Protein AF-A0A699VIQ3-F1 (afdb_monomer_lite)

Structure (mmCIF, N/CA/C/O backbone):
data_AF-A0A699VIQ3-F1
#
_entry.id   AF-A0A699VIQ3-F1
#
loop_
_atom_site.group_PDB
_atom_site.id
_atom_site.type_symbol
_atom_site.label_atom_id
_atom_site.label_alt_id
_atom_site.label_comp_id
_atom_site.label_asym_id
_atom_site.label_entity_id
_atom_site.label_seq_id
_atom_site.pdbx_PDB_ins_code
_atom_site.Cartn_x
_atom_site.Cartn_y
_atom_site.Cartn_z
_atom_site.occupancy
_atom_site.B_iso_or_equiv
_atom_site.auth_seq_id
_atom_site.auth_comp_id
_atom_site.auth_asym_id
_atom_site.auth_atom_id
_atom_site.pdbx_PDB_model_num
ATOM 1 N N . THR A 1 1 ? 22.241 -8.828 -51.878 1.00 42.75 1 THR A N 1
ATOM 2 C CA . THR A 1 1 ? 22.625 -8.881 -50.455 1.00 42.75 1 THR A CA 1
ATOM 3 C C . THR A 1 1 ? 21.435 -8.395 -49.673 1.00 42.75 1 THR A C 1
ATOM 5 O O . THR A 1 1 ? 20.918 -7.337 -50.004 1.00 42.75 1 THR A O 1
ATOM 8 N N . HIS A 1 2 ? 20.904 -9.271 -48.827 1.00 36.22 2 HIS A N 1
ATOM 9 C CA . HIS A 1 2 ? 19.580 -9.178 -48.219 1.00 36.22 2 HIS A CA 1
ATOM 10 C C . HIS A 1 2 ? 19.426 -7.968 -47.292 1.00 36.22 2 HIS A C 1
ATOM 12 O O . HIS A 1 2 ? 20.372 -7.574 -46.616 1.00 36.22 2 HIS A O 1
ATOM 18 N N . ALA A 1 3 ? 18.220 -7.404 -47.329 1.00 45.53 3 ALA A N 1
ATOM 19 C CA . ALA A 1 3 ? 17.708 -6.367 -46.453 1.00 45.53 3 ALA A CA 1
ATOM 20 C C . ALA A 1 3 ? 17.298 -6.955 -45.100 1.00 45.53 3 ALA A C 1
ATOM 22 O O . ALA A 1 3 ? 16.775 -8.064 -45.071 1.00 45.53 3 ALA A O 1
ATOM 23 N N . GLU A 1 4 ? 17.428 -6.168 -44.036 1.00 41.62 4 GLU A N 1
ATOM 24 C CA . GLU A 1 4 ? 16.557 -6.276 -42.866 1.00 41.62 4 GLU A CA 1
ATOM 25 C C . GLU A 1 4 ? 16.468 -4.883 -42.232 1.00 41.62 4 GLU A C 1
ATOM 27 O O . GLU A 1 4 ? 17.358 -4.425 -41.521 1.00 41.62 4 GLU A O 1
ATOM 32 N N . ASN A 1 5 ? 15.436 -4.145 -42.647 1.00 43.12 5 ASN A N 1
ATOM 33 C CA . ASN A 1 5 ? 14.958 -2.980 -41.920 1.00 43.12 5 ASN A CA 1
ATOM 34 C C . ASN A 1 5 ? 14.173 -3.535 -40.733 1.00 43.12 5 ASN A C 1
ATOM 36 O O . ASN A 1 5 ? 13.086 -4.073 -40.940 1.00 43.12 5 ASN A O 1
ATOM 40 N N . ASP A 1 6 ? 14.725 -3.417 -39.528 1.00 48.03 6 ASP A N 1
ATOM 41 C CA . ASP A 1 6 ? 14.002 -3.721 -38.297 1.00 48.03 6 ASP A CA 1
ATOM 42 C C . ASP A 1 6 ? 12.905 -2.671 -38.106 1.00 48.03 6 ASP A C 1
ATOM 44 O O . ASP A 1 6 ? 13.129 -1.525 -37.709 1.00 48.03 6 ASP A O 1
ATOM 48 N N . GLN A 1 7 ? 11.700 -3.076 -38.485 1.00 47.69 7 GLN A N 1
ATOM 49 C CA . GLN A 1 7 ? 10.456 -2.384 -38.227 1.00 47.69 7 GLN A CA 1
ATOM 50 C C . GLN A 1 7 ? 10.151 -2.604 -36.740 1.00 47.69 7 GLN A C 1
ATOM 52 O O . GLN A 1 7 ? 9.625 -3.645 -36.354 1.00 47.69 7 GLN A O 1
ATOM 57 N N . VAL A 1 8 ? 10.545 -1.656 -35.887 1.00 43.72 8 VAL A N 1
ATOM 58 C CA . VAL A 1 8 ? 10.034 -1.595 -34.513 1.00 43.72 8 VAL A CA 1
ATOM 59 C C . VAL A 1 8 ? 8.532 -1.389 -34.648 1.00 43.72 8 VAL A C 1
ATOM 61 O O . VAL A 1 8 ? 8.093 -0.353 -35.131 1.00 43.72 8 VAL A O 1
ATOM 64 N N . ALA A 1 9 ? 7.764 -2.429 -34.335 1.00 49.91 9 ALA A N 1
ATOM 65 C CA . ALA A 1 9 ? 6.326 -2.322 -34.228 1.00 49.91 9 ALA A CA 1
ATOM 66 C C . ALA A 1 9 ? 6.036 -1.346 -33.089 1.00 49.91 9 ALA A C 1
ATOM 68 O O . ALA A 1 9 ? 6.447 -1.558 -31.947 1.00 49.91 9 ALA A O 1
ATOM 69 N N . ASP A 1 10 ? 5.390 -0.246 -33.438 1.00 50.53 10 ASP A N 1
ATOM 70 C CA . ASP A 1 10 ? 4.860 0.714 -32.492 1.00 50.53 10 ASP A CA 1
ATOM 71 C C . ASP A 1 10 ? 3.773 -0.031 -31.704 1.00 50.53 10 ASP A C 1
ATOM 73 O O . ASP A 1 10 ? 2.680 -0.259 -32.221 1.00 50.53 10 ASP A O 1
ATOM 77 N N . ASP A 1 11 ? 4.093 -0.502 -30.494 1.00 52.66 11 ASP A N 1
ATOM 78 C CA . ASP A 1 11 ? 3.108 -1.092 -29.586 1.00 52.66 11 ASP A CA 1
ATOM 79 C C . ASP A 1 11 ? 2.068 -0.010 -29.267 1.00 52.66 11 ASP A C 1
ATOM 81 O O . ASP A 1 11 ? 2.274 0.884 -28.440 1.00 52.66 11 ASP A O 1
ATOM 85 N N . GLU A 1 12 ? 0.965 -0.067 -30.006 1.00 58.34 12 GLU A N 1
ATOM 86 C CA . GLU A 1 12 ? -0.180 0.820 -29.907 1.00 58.34 12 GLU A CA 1
ATOM 87 C C . GLU A 1 12 ? -0.802 0.654 -28.518 1.00 58.34 12 GLU A C 1
ATOM 89 O O . GLU A 1 12 ? -1.568 -0.269 -28.238 1.00 58.34 12 GLU A O 1
ATOM 94 N N . PHE A 1 13 ? -0.430 1.547 -27.603 1.00 53.16 13 PHE A N 1
ATOM 95 C CA . PHE A 1 13 ? -1.074 1.656 -26.303 1.00 53.16 13 PHE A CA 1
ATOM 96 C C . PHE A 1 13 ? -2.535 2.063 -26.533 1.00 53.16 13 PHE A C 1
ATOM 98 O O . PHE A 1 13 ? -2.834 3.221 -26.834 1.00 53.16 13 PHE A O 1
ATOM 105 N N . ILE A 1 14 ? -3.457 1.110 -26.393 1.00 55.75 14 ILE A N 1
ATOM 106 C CA . ILE A 1 14 ? -4.894 1.383 -26.414 1.00 55.75 14 ILE A CA 1
ATOM 107 C C . ILE A 1 14 ? -5.234 2.185 -25.154 1.00 55.75 14 ILE A C 1
ATOM 109 O O . ILE A 1 14 ? -5.399 1.632 -24.066 1.00 55.75 14 ILE A O 1
ATOM 113 N N . ASN A 1 15 ? -5.326 3.510 -25.289 1.00 50.06 15 ASN A N 1
ATOM 114 C CA . ASN A 1 15 ? -5.872 4.360 -24.240 1.00 50.06 15 ASN A CA 1
ATOM 115 C C . ASN A 1 15 ? -7.395 4.181 -24.195 1.00 50.06 15 ASN A C 1
ATOM 117 O O . ASN A 1 15 ? -8.128 4.834 -24.936 1.00 50.06 15 ASN A O 1
ATOM 121 N N . ILE A 1 16 ? -7.866 3.313 -23.300 1.00 56.72 16 ILE A N 1
ATOM 122 C CA . ILE A 1 16 ? -9.294 3.017 -23.083 1.00 56.72 16 ILE A CA 1
ATOM 123 C C . ILE A 1 16 ? -10.090 4.283 -22.686 1.00 56.72 16 ILE A C 1
ATOM 125 O O . ILE A 1 16 ? -11.309 4.318 -22.822 1.00 56.72 16 ILE A O 1
ATOM 129 N N . PHE A 1 17 ? -9.412 5.354 -22.257 1.00 50.16 17 PHE A N 1
ATOM 130 C CA . PHE A 1 17 ? -10.039 6.622 -21.871 1.00 50.16 17 PHE A CA 1
ATOM 131 C C . PHE A 1 17 ? -10.310 7.594 -23.034 1.00 50.16 17 PHE A C 1
ATOM 133 O O . PHE A 1 17 ? -10.956 8.619 -22.824 1.00 50.16 17 PHE A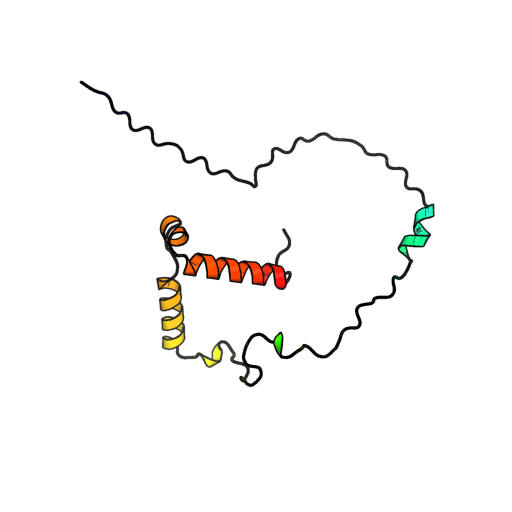 O 1
ATOM 140 N N . SER A 1 18 ? -9.855 7.307 -24.258 1.00 48.38 18 SER A N 1
ATOM 141 C CA . SER A 1 18 ? -10.083 8.182 -25.418 1.00 48.38 18 SER A CA 1
ATOM 142 C C . SER A 1 18 ? -11.318 7.754 -26.222 1.00 48.38 18 SER A C 1
ATOM 144 O O . SER A 1 18 ? -11.190 7.160 -27.289 1.00 48.38 18 SER A O 1
ATOM 146 N N . ASN A 1 19 ? -12.520 8.097 -25.755 1.00 53.25 19 ASN A N 1
ATOM 147 C CA . ASN A 1 19 ? -13.700 8.130 -26.630 1.00 53.25 19 ASN A CA 1
ATOM 148 C C . ASN A 1 19 ? -13.726 9.462 -27.408 1.00 53.25 19 ASN A C 1
ATOM 150 O O . ASN A 1 19 ? -13.569 10.516 -26.786 1.00 53.25 19 ASN A O 1
ATOM 154 N N . PRO A 1 20 ? -13.958 9.476 -28.735 1.00 46.34 20 PRO A N 1
ATOM 155 C CA . PRO A 1 20 ? -14.244 10.715 -29.446 1.00 46.34 20 PRO A CA 1
ATOM 156 C C . PRO A 1 20 ? -15.642 11.200 -29.042 1.00 46.34 20 PRO A C 1
ATOM 158 O O . PRO A 1 20 ? -16.647 10.544 -29.301 1.00 46.34 20 PRO A O 1
ATOM 161 N N . VAL A 1 21 ? -15.699 12.346 -28.366 1.00 45.19 21 VAL A N 1
ATOM 162 C CA . VAL A 1 21 ? -16.949 13.054 -28.075 1.00 45.19 21 VAL A CA 1
ATOM 163 C C . VAL A 1 21 ? -17.508 13.601 -29.391 1.00 45.19 21 VAL A C 1
ATOM 165 O O . VAL A 1 21 ? -16.949 14.535 -29.962 1.00 45.19 21 VAL A O 1
ATOM 168 N N . GLU A 1 22 ? -18.605 13.022 -29.879 1.00 49.69 22 GLU A N 1
ATOM 169 C CA . GLU A 1 22 ? -19.466 13.663 -30.875 1.00 49.69 22 GLU A CA 1
ATOM 170 C C . GLU A 1 22 ? -20.418 14.623 -30.145 1.00 49.69 22 GLU A C 1
ATOM 172 O O . GLU A 1 22 ? -21.332 14.207 -29.435 1.00 49.69 22 GLU A O 1
ATOM 177 N N . ASP A 1 23 ? -20.174 15.927 -30.291 1.00 45.62 23 ASP A N 1
ATOM 178 C CA . ASP A 1 23 ? -21.069 16.988 -29.822 1.00 45.62 23 ASP A CA 1
ATOM 179 C C . ASP A 1 23 ? -22.243 17.131 -30.801 1.00 45.62 23 ASP A C 1
ATOM 181 O O . ASP A 1 23 ? -22.185 17.881 -31.779 1.00 45.62 23 ASP A O 1
ATOM 185 N N . GLN A 1 24 ? -23.310 16.365 -30.570 1.00 45.31 24 GLN A N 1
ATOM 186 C CA . GLN A 1 24 ? -24.608 16.616 -31.189 1.00 45.31 24 GLN A CA 1
ATOM 187 C C . GLN A 1 24 ? -25.523 17.295 -30.167 1.00 45.31 24 GLN A C 1
ATOM 189 O O . GLN A 1 24 ? -26.152 16.661 -29.321 1.00 45.31 24 GLN A O 1
ATOM 194 N N . GLY A 1 25 ? -25.577 18.625 -30.246 1.00 54.47 25 GLY A N 1
ATOM 195 C CA . GLY A 1 25 ? -26.493 19.445 -29.467 1.00 54.47 25 GLY A CA 1
ATOM 196 C C . GLY A 1 25 ? -27.952 19.145 -29.810 1.00 54.47 25 GLY A C 1
ATOM 197 O O . GLY A 1 25 ? -28.468 19.608 -30.826 1.00 54.47 25 GLY A O 1
ATOM 198 N N . GLU A 1 26 ? -28.639 18.430 -28.922 1.00 43.41 26 GLU A N 1
ATOM 199 C CA . GLU A 1 26 ? -30.094 18.292 -28.941 1.00 43.41 26 GLU A CA 1
ATOM 200 C C . GLU A 1 26 ? -30.711 19.119 -27.807 1.00 43.41 26 GLU A C 1
ATOM 202 O O . GLU A 1 26 ? -30.610 18.806 -26.618 1.00 43.41 26 GLU A O 1
ATOM 207 N N . THR A 1 27 ? -31.388 20.207 -28.170 1.00 47.78 27 THR A N 1
ATOM 208 C CA . THR A 1 27 ? -32.197 21.008 -27.248 1.00 47.78 27 THR A CA 1
ATOM 209 C C . THR A 1 27 ? -33.441 20.222 -26.827 1.00 47.78 27 THR A C 1
ATOM 211 O O . THR A 1 27 ? -34.494 20.265 -27.461 1.00 47.78 27 THR A O 1
ATOM 214 N N . SER A 1 28 ? -33.339 19.490 -25.715 1.00 48.62 28 SER A N 1
ATOM 215 C CA . SER A 1 28 ? -34.464 18.744 -25.144 1.00 48.62 28 SER A CA 1
ATOM 216 C C . SER A 1 28 ? -35.382 19.663 -24.324 1.00 48.62 28 SER A C 1
ATOM 218 O O . SER A 1 28 ? -35.202 19.861 -23.124 1.00 48.62 28 SER A O 1
ATOM 220 N N . SER A 1 29 ? -36.404 20.229 -24.969 1.00 58.28 29 SER A N 1
ATOM 221 C CA . SER A 1 29 ? -37.532 20.886 -24.293 1.00 58.28 29 SER A CA 1
ATOM 222 C C . SER A 1 29 ? -38.440 19.825 -23.647 1.00 58.28 29 SER A C 1
ATOM 224 O O . SER A 1 29 ? -39.444 19.407 -24.230 1.00 58.28 29 SER A O 1
ATOM 226 N N . ARG A 1 30 ? -38.093 19.357 -22.443 1.00 58.62 30 ARG A N 1
ATOM 227 C CA . ARG A 1 30 ? -38.939 18.430 -21.672 1.00 58.62 30 ARG A CA 1
ATOM 228 C C . ARG A 1 30 ? -39.969 19.210 -20.852 1.00 58.62 30 ARG A C 1
ATOM 230 O O . ARG A 1 30 ? -39.634 19.828 -19.848 1.00 58.62 30 ARG A O 1
ATOM 237 N N . HIS A 1 31 ? -41.231 19.164 -21.278 1.00 64.94 31 HIS A N 1
ATOM 238 C CA . HIS A 1 31 ? -42.376 19.581 -20.466 1.00 64.94 31 HIS A CA 1
ATOM 239 C C . HIS A 1 31 ? -42.531 18.608 -19.287 1.00 64.94 31 HIS A C 1
ATOM 241 O O . HIS A 1 31 ? -42.832 17.431 -19.487 1.00 64.94 31 HIS A O 1
ATOM 247 N N . VAL A 1 32 ? -42.291 19.086 -18.066 1.00 57.59 32 VAL A N 1
ATOM 248 C CA . VAL A 1 32 ? -42.343 18.264 -16.851 1.00 57.59 32 VAL A CA 1
ATOM 249 C C . VAL A 1 32 ? -43.776 18.236 -16.320 1.00 57.59 32 VAL A C 1
ATOM 251 O O . VAL A 1 32 ? -44.284 19.242 -15.827 1.00 57.59 32 VAL A O 1
ATOM 254 N N . ASP A 1 33 ? -44.430 17.079 -16.428 1.00 63.34 33 ASP A N 1
ATOM 255 C CA . ASP A 1 33 ? -45.728 16.831 -15.798 1.00 63.34 33 ASP A CA 1
ATOM 256 C C . ASP A 1 33 ? -45.594 16.891 -14.266 1.00 63.34 33 ASP A C 1
ATOM 258 O O . ASP A 1 33 ? -44.824 16.150 -13.648 1.00 63.34 33 ASP A O 1
ATOM 262 N N . SER A 1 34 ? -46.342 17.807 -13.651 1.00 60.75 34 SER A N 1
ATOM 263 C CA . SER A 1 34 ? -46.308 18.102 -12.214 1.00 60.75 34 SER A CA 1
ATOM 264 C C . SER A 1 34 ? -46.976 17.016 -11.358 1.00 60.75 34 SER A C 1
ATOM 266 O O . SER A 1 34 ? -46.914 17.079 -10.129 1.00 60.75 34 SER A O 1
ATOM 268 N N . SER A 1 35 ? -47.613 16.018 -11.980 1.00 63.34 35 SER A N 1
ATOM 269 C CA . SER A 1 35 ? -48.329 14.940 -11.287 1.00 63.34 35 SER A CA 1
ATOM 270 C C . SER A 1 35 ? -47.411 13.981 -10.502 1.00 63.34 35 SER A C 1
ATOM 272 O O . SER A 1 35 ? -47.852 13.348 -9.542 1.00 63.34 35 SER A O 1
ATOM 274 N N . ASN A 1 36 ? -46.109 13.949 -10.815 1.00 56.66 36 ASN A N 1
ATOM 275 C CA . ASN A 1 36 ? -45.118 13.075 -10.166 1.00 56.66 36 ASN A CA 1
ATOM 276 C C . ASN A 1 36 ? -44.607 13.574 -8.800 1.00 56.66 36 ASN A C 1
ATOM 278 O O . ASN A 1 36 ? -43.845 12.875 -8.127 1.00 56.66 36 ASN A O 1
ATOM 282 N N . MET A 1 37 ? -45.038 14.757 -8.347 1.00 60.19 37 MET A N 1
ATOM 283 C CA . MET A 1 37 ? -44.640 15.324 -7.047 1.00 60.19 37 MET A CA 1
ATOM 284 C C . MET A 1 37 ? -45.072 14.445 -5.860 1.00 60.19 37 MET A C 1
ATOM 286 O O . MET A 1 37 ? -44.487 14.532 -4.783 1.00 60.19 37 MET A O 1
ATOM 290 N N . HIS A 1 38 ? -46.077 13.578 -6.044 1.00 53.44 38 HIS A N 1
ATOM 291 C CA . HIS A 1 38 ? -46.571 12.702 -4.983 1.00 53.44 38 HIS A CA 1
ATOM 292 C C . HIS A 1 38 ? -45.587 11.566 -4.645 1.00 53.44 38 HIS A C 1
ATOM 294 O O . HIS A 1 38 ? -45.386 11.265 -3.466 1.00 53.44 38 HIS A O 1
ATOM 300 N N . THR A 1 39 ? -44.945 10.953 -5.639 1.00 59.41 39 THR A N 1
ATOM 301 C CA . THR A 1 39 ? -44.031 9.818 -5.417 1.00 59.41 39 THR A CA 1
ATOM 302 C C . THR A 1 39 ? -42.694 10.277 -4.835 1.00 59.41 39 THR A C 1
ATOM 304 O O . THR A 1 39 ? -42.054 9.535 -4.098 1.00 59.41 39 THR A O 1
ATOM 307 N N . PHE A 1 40 ? -42.297 11.528 -5.092 1.00 58.50 40 PHE A N 1
ATOM 308 C CA . PHE A 1 40 ? -41.033 12.088 -4.606 1.00 58.50 40 PHE A CA 1
ATOM 309 C C . PHE A 1 40 ? -40.966 12.194 -3.072 1.00 58.50 40 PHE A C 1
ATOM 311 O O . PHE A 1 40 ? -39.904 12.023 -2.481 1.00 58.50 40 PHE A O 1
ATOM 318 N N . TYR A 1 41 ? -42.106 12.415 -2.409 1.00 58.31 41 TYR A N 1
ATOM 319 C CA . TYR A 1 41 ? -42.202 12.431 -0.942 1.00 58.31 41 TYR A CA 1
ATOM 320 C C . TYR A 1 41 ? -42.634 11.090 -0.344 1.00 58.31 41 TYR A C 1
ATOM 322 O O . TYR A 1 41 ? -42.896 11.009 0.861 1.00 58.31 41 TYR A O 1
ATOM 330 N N . GLN A 1 42 ? -42.723 10.027 -1.148 1.00 62.69 42 GLN A N 1
ATOM 331 C CA . GLN A 1 42 ? -43.034 8.706 -0.627 1.00 62.69 42 GLN A CA 1
ATOM 332 C C . GLN A 1 42 ? -41.824 8.199 0.160 1.00 62.69 42 GLN A C 1
ATOM 334 O O . GLN A 1 42 ? -40.828 7.731 -0.386 1.00 62.69 42 GLN A O 1
ATOM 339 N N . ARG A 1 43 ? -41.895 8.344 1.485 1.00 62.12 43 ARG A N 1
ATOM 340 C CA . ARG A 1 43 ? -40.876 7.837 2.395 1.00 62.12 43 ARG A CA 1
ATOM 341 C C . ARG A 1 43 ? -40.929 6.315 2.376 1.00 62.12 43 ARG A C 1
ATOM 343 O O . ARG A 1 43 ? -41.752 5.713 3.062 1.00 62.12 43 ARG A O 1
ATOM 350 N N . PHE A 1 44 ? -40.049 5.711 1.585 1.00 69.00 44 PHE A N 1
ATOM 351 C CA . PHE A 1 44 ? -39.758 4.290 1.688 1.00 69.00 44 PHE A CA 1
ATOM 352 C C . PHE A 1 44 ? -39.360 3.987 3.141 1.00 69.00 44 PHE A C 1
ATOM 354 O O . PHE A 1 44 ? -38.505 4.695 3.690 1.00 69.00 44 PHE A O 1
ATOM 361 N N . PRO A 1 45 ? -39.983 2.997 3.805 1.00 62.19 45 PRO A N 1
ATOM 362 C CA . PRO A 1 45 ? -39.485 2.537 5.089 1.00 62.19 45 PRO A CA 1
ATOM 363 C C . PRO A 1 45 ? -38.046 2.060 4.879 1.00 62.19 45 PRO A C 1
ATOM 365 O O . PRO A 1 45 ? -37.771 1.213 4.032 1.00 62.19 45 PRO A O 1
ATOM 368 N N . SER A 1 46 ? -37.101 2.667 5.596 1.00 64.44 46 SER A N 1
ATOM 369 C CA . SER A 1 46 ? -35.709 2.244 5.543 1.00 64.44 46 SER A CA 1
ATOM 370 C C . SER A 1 46 ? -35.599 0.888 6.240 1.00 64.44 46 SER A C 1
ATOM 372 O O . SER A 1 46 ? -35.537 0.828 7.466 1.00 64.44 46 SER A O 1
ATOM 374 N N . GLU A 1 47 ? -35.540 -0.194 5.467 1.00 61.50 47 GLU A N 1
ATOM 375 C CA . GLU A 1 47 ? -35.259 -1.555 5.966 1.00 61.50 47 GLU A CA 1
ATOM 376 C C . GLU A 1 47 ? -33.834 -1.702 6.535 1.00 61.50 47 GLU A C 1
ATOM 378 O O . GLU A 1 47 ? -33.451 -2.744 7.058 1.00 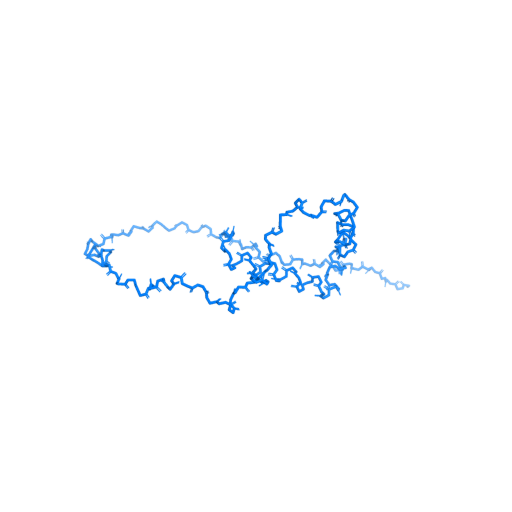61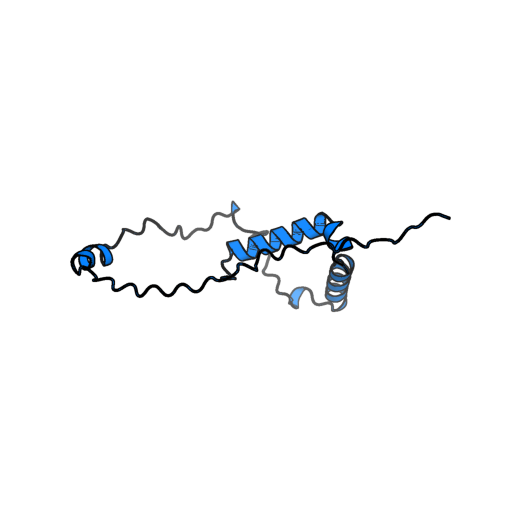.50 47 GLU A O 1
ATOM 383 N N . HIS A 1 48 ? -33.036 -0.635 6.498 1.00 63.81 48 HIS A N 1
ATOM 384 C CA . HIS A 1 48 ? -31.718 -0.581 7.108 1.00 63.81 48 HIS A CA 1
ATOM 385 C C . HIS A 1 48 ? -31.858 -0.363 8.619 1.00 63.81 48 HIS A C 1
ATOM 387 O O . HIS A 1 48 ? -31.603 0.716 9.161 1.00 63.81 48 HIS A O 1
ATOM 393 N N . ARG A 1 49 ? -32.283 -1.417 9.323 1.00 62.41 49 ARG A N 1
ATOM 394 C CA . ARG A 1 49 ? -32.017 -1.556 10.755 1.00 62.41 49 ARG A CA 1
ATOM 395 C C . ARG A 1 49 ? -30.504 -1.667 10.894 1.00 62.41 49 ARG A C 1
ATOM 397 O O . ARG A 1 49 ? -29.951 -2.741 10.707 1.00 62.41 49 ARG A O 1
ATOM 404 N N . TRP A 1 50 ? -29.838 -0.557 11.197 1.00 57.19 50 TRP A N 1
ATOM 405 C CA . TRP A 1 50 ? -28.445 -0.579 11.625 1.00 57.19 50 TRP A CA 1
ATOM 406 C C . TRP A 1 50 ? -28.341 -1.505 12.840 1.00 57.19 50 TRP A C 1
ATOM 408 O O . TRP A 1 50 ? -28.749 -1.144 13.948 1.00 57.19 50 TRP A O 1
ATOM 418 N N . THR A 1 51 ? -27.844 -2.724 12.642 1.00 61.44 51 THR A N 1
ATOM 419 C CA . THR A 1 51 ? -27.318 -3.528 13.740 1.00 61.44 51 THR A CA 1
ATOM 420 C C . THR A 1 51 ? -26.130 -2.750 14.277 1.00 61.44 51 THR A C 1
ATOM 422 O O . THR A 1 51 ? -25.124 -2.593 13.595 1.00 61.44 51 THR A O 1
ATOM 425 N N . LYS A 1 52 ? -26.287 -2.179 15.476 1.00 63.03 52 LYS A N 1
ATOM 426 C CA . LYS A 1 52 ? -25.221 -1.427 16.157 1.00 63.03 52 LYS A CA 1
ATOM 427 C C . LYS A 1 52 ? -23.958 -2.267 16.357 1.00 63.03 52 LYS A C 1
ATOM 429 O O . LYS A 1 52 ? -22.883 -1.705 16.529 1.00 63.03 52 LYS A O 1
ATOM 434 N N . ASP A 1 53 ? -24.107 -3.584 16.334 1.00 77.81 53 ASP A N 1
ATOM 435 C CA . ASP A 1 53 ? -23.044 -4.542 16.562 1.00 77.81 53 ASP A CA 1
ATOM 436 C C . ASP A 1 53 ? -22.406 -4.938 15.222 1.00 77.81 53 ASP A C 1
ATOM 438 O O . ASP A 1 53 ? -23.058 -5.518 14.351 1.00 77.81 53 ASP A O 1
ATOM 442 N N . HIS A 1 54 ? -21.124 -4.607 15.054 1.00 74.50 54 HIS A N 1
ATOM 443 C CA . HIS A 1 54 ? -20.308 -5.082 13.938 1.00 74.50 54 HIS A CA 1
ATOM 444 C C . HIS A 1 54 ? -19.885 -6.531 14.236 1.00 74.50 54 HIS A C 1
ATOM 446 O O . HIS A 1 54 ? -19.290 -6.768 15.294 1.00 74.50 54 HIS A O 1
ATOM 452 N N . PRO A 1 55 ? -20.208 -7.519 13.381 1.00 85.81 55 PRO A N 1
ATOM 453 C CA . PRO A 1 55 ? -19.822 -8.903 13.633 1.00 85.81 55 PRO A CA 1
ATOM 454 C C . PRO A 1 55 ? -18.300 -9.029 13.704 1.00 85.81 55 PRO A C 1
ATOM 456 O O . PRO A 1 55 ? -17.575 -8.510 12.857 1.00 85.81 55 PRO A O 1
ATOM 459 N N . LEU A 1 56 ? -17.822 -9.757 14.716 1.00 81.81 56 LEU A N 1
ATOM 460 C CA . LEU A 1 56 ? -16.391 -9.904 14.997 1.00 81.81 56 LEU A CA 1
ATOM 461 C C . LEU A 1 56 ? -15.623 -10.526 13.820 1.00 81.81 56 LEU A C 1
ATOM 463 O O . LEU A 1 56 ? -14.461 -10.210 13.604 1.00 81.81 56 LEU A O 1
ATOM 467 N N . GLU A 1 57 ? -16.296 -11.369 13.037 1.00 84.38 57 GLU A N 1
ATOM 468 C CA . GLU A 1 57 ? -15.778 -12.018 11.825 1.00 84.38 57 GLU A CA 1
ATOM 469 C C . GLU A 1 57 ? -15.417 -11.025 10.709 1.00 84.38 57 GLU A C 1
ATOM 471 O O . GLU A 1 57 ? -14.605 -11.343 9.847 1.00 84.38 57 GLU A O 1
ATOM 476 N N . GLN A 1 58 ? -16.007 -9.825 10.720 1.00 83.00 58 GLN A N 1
ATOM 477 C CA . GLN A 1 58 ? -15.733 -8.769 9.743 1.00 83.00 58 GLN A CA 1
ATOM 478 C C . GLN A 1 58 ? -14.693 -7.753 10.238 1.00 83.00 58 GLN A C 1
ATOM 480 O O . GLN A 1 58 ? -14.332 -6.838 9.496 1.00 83.00 58 GLN A O 1
ATOM 485 N N . VAL A 1 59 ? -14.197 -7.902 11.472 1.00 85.56 59 VAL A N 1
ATOM 486 C CA . VAL A 1 59 ? -13.149 -7.036 12.016 1.00 85.56 59 VAL A CA 1
ATOM 487 C C . VAL A 1 59 ? -11.810 -7.438 11.406 1.00 85.56 59 VAL A C 1
ATOM 489 O O . VAL A 1 59 ? -11.305 -8.536 11.630 1.00 85.56 59 VAL A O 1
ATOM 492 N N . ILE A 1 60 ? -11.221 -6.527 10.633 1.00 83.38 60 ILE A N 1
ATOM 493 C CA . ILE A 1 60 ? -9.890 -6.712 10.054 1.00 83.38 60 ILE A CA 1
ATOM 494 C C . ILE A 1 60 ? -8.847 -6.481 11.154 1.00 83.38 60 ILE A C 1
ATOM 496 O O . ILE A 1 60 ? -8.770 -5.402 11.740 1.00 83.38 60 ILE A O 1
ATOM 500 N N . GLY A 1 61 ? -8.023 -7.496 11.412 1.00 83.75 61 GLY A N 1
ATOM 501 C CA . GLY A 1 61 ? -6.986 -7.460 12.443 1.00 83.75 61 GLY A CA 1
ATOM 502 C C . GLY A 1 61 ? -7.437 -8.053 13.779 1.00 83.75 61 GLY A C 1
ATOM 503 O O . GLY A 1 61 ? -8.596 -8.396 13.981 1.00 83.75 61 GLY A O 1
ATOM 504 N N . ASN A 1 62 ? -6.491 -8.232 14.703 1.00 86.06 62 ASN A N 1
ATOM 505 C CA . ASN A 1 62 ? -6.776 -8.851 15.996 1.00 86.06 62 ASN A CA 1
ATOM 506 C C . ASN A 1 62 ? -7.474 -7.838 16.929 1.00 86.06 62 ASN A C 1
ATOM 508 O O . ASN A 1 62 ? -6.819 -6.888 17.360 1.00 86.06 62 ASN A O 1
ATOM 512 N N . PRO A 1 63 ? -8.742 -8.063 17.330 1.00 85.69 63 PRO A N 1
ATOM 513 C CA . PRO A 1 63 ? -9.490 -7.130 18.181 1.00 85.69 63 PRO A CA 1
ATOM 514 C C . PRO A 1 63 ? -8.887 -6.954 19.582 1.00 85.69 63 PRO A C 1
ATOM 516 O O . PRO A 1 63 ? -9.164 -5.972 20.263 1.00 85.69 63 PRO A O 1
ATOM 519 N N . SER A 1 64 ? -8.068 -7.913 20.026 1.00 86.62 64 SER A N 1
ATOM 520 C CA . SER A 1 64 ? -7.371 -7.871 21.316 1.00 86.62 64 SER A CA 1
ATOM 521 C C . SER A 1 64 ? -6.051 -7.095 21.259 1.00 86.62 64 SER A C 1
ATOM 523 O O . SER A 1 64 ? -5.417 -6.901 22.297 1.00 86.62 64 SER A O 1
ATOM 525 N N . GLN A 1 65 ? -5.584 -6.692 20.071 1.00 84.38 65 GLN A N 1
ATOM 526 C CA . GLN A 1 65 ? -4.380 -5.872 19.953 1.00 84.38 65 GLN A CA 1
ATOM 527 C C . GLN A 1 65 ? -4.668 -4.437 20.399 1.00 84.38 65 GLN A C 1
ATOM 529 O O . GLN A 1 65 ? -5.703 -3.856 20.084 1.00 84.38 65 GLN A O 1
ATOM 534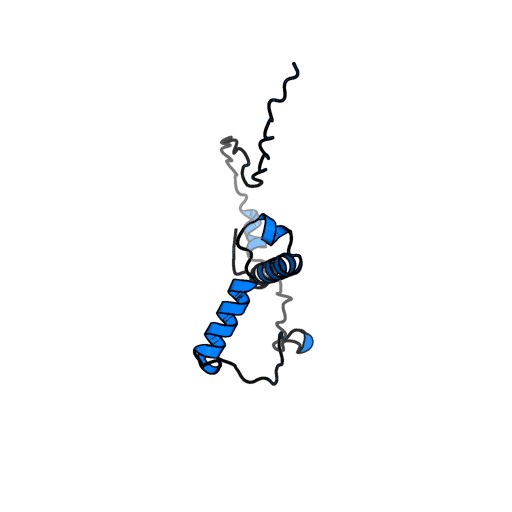 N N . SER A 1 66 ? -3.725 -3.848 21.135 1.00 77.50 66 SER A N 1
ATOM 535 C CA . SER A 1 66 ? -3.786 -2.431 21.477 1.00 77.50 66 SER A CA 1
ATOM 536 C C . SER A 1 66 ? -3.591 -1.564 20.233 1.00 77.50 66 SER A C 1
ATOM 538 O O . SER A 1 66 ? -2.924 -1.959 19.275 1.00 77.50 66 SER A O 1
ATOM 540 N N . VAL A 1 67 ? -4.152 -0.351 20.264 1.00 79.12 67 VAL A N 1
ATOM 541 C CA . VAL A 1 67 ? -3.968 0.644 19.202 1.00 79.12 67 VAL A CA 1
ATOM 542 C C . VAL A 1 67 ? -2.478 0.934 19.054 1.00 79.12 67 VAL A C 1
ATOM 544 O O . VAL A 1 67 ? -1.865 1.539 19.937 1.00 79.12 67 VAL A O 1
ATOM 547 N N . ARG A 1 68 ? -1.904 0.497 17.930 1.00 71.94 68 ARG A N 1
ATOM 548 C CA . ARG A 1 68 ? -0.551 0.860 17.520 1.00 71.94 68 ARG A CA 1
ATOM 549 C C . ARG A 1 68 ? -0.615 2.135 16.697 1.00 71.94 68 ARG A C 1
ATOM 551 O O . ARG A 1 68 ? -1.047 2.144 15.551 1.00 71.94 68 ARG A O 1
ATOM 558 N N . THR A 1 69 ? -0.203 3.233 17.304 1.00 71.88 69 THR A N 1
ATOM 559 C CA . THR A 1 69 ? 0.069 4.481 16.598 1.00 71.88 69 THR A CA 1
ATOM 560 C C . THR A 1 69 ? 1.344 4.322 15.774 1.00 71.88 69 THR A C 1
ATOM 562 O O . THR A 1 69 ? 2.261 3.608 16.174 1.00 71.88 69 THR A O 1
ATOM 565 N N . ARG A 1 70 ? 1.453 5.035 14.648 1.00 61.19 70 ARG A N 1
ATOM 566 C CA . ARG A 1 70 ? 2.675 5.060 13.821 1.00 61.19 70 ARG A CA 1
ATOM 567 C C . ARG A 1 70 ? 3.940 5.420 14.625 1.00 61.19 70 ARG A C 1
ATOM 569 O O . ARG A 1 70 ? 5.028 4.991 14.277 1.00 61.19 70 ARG A O 1
ATOM 576 N N . ARG A 1 71 ? 3.775 6.165 15.724 1.00 62.81 71 ARG A N 1
ATOM 577 C CA . ARG A 1 71 ? 4.821 6.525 16.692 1.00 62.81 71 ARG A CA 1
ATOM 578 C C . ARG A 1 71 ? 5.267 5.378 17.608 1.00 62.81 71 ARG A C 1
ATOM 580 O O . ARG A 1 71 ? 6.309 5.451 18.221 1.00 62.81 71 ARG A O 1
ATOM 587 N N . GLN A 1 72 ? 4.522 4.286 17.739 1.00 60.94 72 GLN A N 1
ATOM 588 C CA . GLN A 1 72 ? 4.987 3.153 18.558 1.00 60.94 72 GLN A CA 1
ATOM 589 C C . GLN A 1 72 ? 6.019 2.268 17.846 1.00 60.94 72 GLN A C 1
ATOM 591 O O . GLN A 1 72 ? 6.595 1.402 18.494 1.00 60.94 72 GLN A O 1
ATOM 596 N N . LEU A 1 73 ? 6.281 2.505 16.555 1.00 61.03 73 LEU A N 1
ATOM 597 C CA . LEU A 1 73 ? 7.351 1.869 15.773 1.00 61.03 73 LEU A CA 1
ATOM 598 C C . LEU A 1 73 ? 8.685 2.652 15.860 1.00 61.03 73 LEU A C 1
ATOM 600 O O . LEU A 1 73 ? 9.525 2.564 14.970 1.00 61.03 73 LEU A O 1
ATOM 604 N N . GLU A 1 74 ? 8.837 3.506 16.880 1.00 61.31 74 GLU A N 1
ATOM 605 C CA . GLU A 1 74 ? 9.883 4.534 17.004 1.00 61.31 74 GLU A CA 1
ATOM 606 C C . GLU A 1 74 ? 11.264 3.956 17.373 1.00 61.31 74 GLU A C 1
ATOM 608 O O . GLU A 1 74 ? 11.836 4.235 18.426 1.00 61.31 74 GLU A O 1
ATOM 613 N N . SER A 1 75 ? 11.875 3.219 16.450 1.00 69.69 75 SER A N 1
ATOM 614 C CA . SER A 1 75 ? 13.267 3.531 16.138 1.00 69.69 75 SER A CA 1
ATOM 615 C C . SER A 1 75 ? 13.346 3.941 14.674 1.00 69.69 75 SER A C 1
ATOM 617 O O . SER A 1 75 ? 12.761 3.288 13.808 1.00 69.69 75 SER A O 1
ATOM 619 N N . ASP A 1 76 ? 14.087 5.012 14.379 1.00 72.31 76 ASP A N 1
ATOM 620 C CA . ASP A 1 76 ? 14.363 5.419 12.995 1.00 72.31 76 ASP A CA 1
ATOM 621 C C . ASP A 1 76 ? 14.906 4.239 12.179 1.00 72.31 76 ASP A C 1
ATOM 623 O O . ASP A 1 76 ? 14.622 4.127 10.992 1.00 72.31 76 ASP A O 1
ATOM 627 N N . ALA A 1 77 ? 15.628 3.321 12.830 1.00 77.31 77 ALA A N 1
ATOM 628 C CA . ALA A 1 77 ? 16.115 2.087 12.236 1.00 77.31 77 ALA A CA 1
ATOM 629 C C . ALA A 1 77 ? 14.984 1.147 11.791 1.00 77.31 77 ALA A C 1
ATOM 631 O O . ALA A 1 77 ? 15.022 0.688 10.658 1.00 77.31 77 ALA A O 1
ATOM 632 N N . GLU A 1 78 ? 13.971 0.870 12.616 1.00 81.12 78 GLU A N 1
ATOM 633 C CA . GLU A 1 78 ? 12.840 0.008 12.229 1.00 81.12 78 GLU A CA 1
ATOM 634 C C . GLU A 1 78 ? 12.020 0.624 11.095 1.00 81.12 78 GLU A C 1
ATOM 636 O O . GLU A 1 78 ? 11.683 -0.059 10.126 1.00 81.12 78 GLU A O 1
ATOM 641 N N . MET A 1 79 ? 11.765 1.930 11.168 1.00 81.62 79 MET A N 1
ATOM 642 C CA . MET A 1 79 ? 11.043 2.636 10.114 1.00 81.62 79 MET A CA 1
ATOM 643 C C . MET A 1 79 ? 11.866 2.728 8.818 1.00 81.62 79 MET A C 1
ATOM 645 O O . MET A 1 79 ? 11.313 2.530 7.736 1.00 81.62 79 MET A O 1
ATOM 649 N N . CYS A 1 80 ? 13.186 2.935 8.906 1.00 79.31 80 CYS A N 1
ATOM 650 C CA . CYS A 1 80 ? 14.092 2.869 7.755 1.00 79.31 80 CYS A CA 1
ATOM 651 C C . CYS A 1 80 ? 14.173 1.460 7.176 1.00 79.31 80 CYS A C 1
ATOM 653 O O . CYS A 1 80 ? 14.156 1.319 5.963 1.00 79.31 80 CYS A O 1
ATOM 655 N N . MET A 1 81 ? 14.239 0.417 8.004 1.00 86.06 81 MET A N 1
ATOM 656 C CA . MET A 1 81 ? 14.272 -0.974 7.543 1.00 86.06 81 MET A CA 1
ATOM 657 C C . MET A 1 81 ? 12.972 -1.357 6.837 1.00 86.06 81 MET A C 1
ATOM 659 O O . MET A 1 81 ? 13.014 -2.009 5.794 1.00 86.06 81 MET A O 1
ATOM 663 N N . PHE A 1 82 ? 11.827 -0.909 7.356 1.00 82.38 82 PHE A N 1
ATOM 664 C CA . PHE A 1 82 ? 10.540 -1.075 6.688 1.00 82.38 82 PHE A CA 1
ATOM 665 C C . PHE A 1 82 ? 10.514 -0.342 5.342 1.00 82.38 82 PHE A C 1
ATOM 667 O O . PHE A 1 82 ? 10.235 -0.963 4.320 1.00 82.38 82 PHE A O 1
ATOM 674 N N . ALA A 1 83 ? 10.877 0.945 5.318 1.00 81.00 83 ALA A N 1
ATOM 675 C CA . ALA A 1 83 ? 10.929 1.731 4.086 1.00 81.00 83 ALA A CA 1
ATOM 676 C C . ALA A 1 83 ? 11.897 1.125 3.056 1.00 81.00 83 ALA A C 1
ATOM 678 O O . ALA A 1 83 ? 11.540 0.988 1.895 1.00 81.00 83 ALA A O 1
ATOM 679 N N . LEU A 1 84 ? 13.085 0.687 3.485 1.00 84.44 84 LEU A N 1
ATOM 680 C CA . LEU A 1 84 ? 14.069 0.005 2.641 1.00 84.44 84 LEU A CA 1
ATOM 681 C C . LEU A 1 84 ? 13.520 -1.298 2.059 1.00 84.44 84 LEU A C 1
ATOM 683 O O . LEU A 1 84 ? 13.743 -1.566 0.883 1.00 84.44 84 LEU A O 1
ATOM 687 N N . THR A 1 85 ? 12.802 -2.087 2.860 1.00 84.94 85 THR A N 1
ATOM 688 C CA . THR A 1 85 ? 12.183 -3.337 2.396 1.00 84.94 85 THR A CA 1
ATOM 689 C C . THR A 1 85 ? 11.122 -3.045 1.340 1.00 84.94 85 THR A C 1
ATOM 691 O O . THR A 1 85 ? 11.174 -3.625 0.259 1.00 84.94 85 THR A O 1
ATOM 694 N N . MET A 1 86 ? 10.229 -2.087 1.607 1.00 77.69 86 MET A N 1
ATOM 695 C CA . MET A 1 86 ? 9.186 -1.678 0.662 1.00 77.69 86 MET A CA 1
ATOM 696 C C . MET A 1 86 ? 9.779 -1.117 -0.636 1.00 77.69 86 MET A C 1
ATOM 698 O O . MET A 1 86 ? 9.363 -1.517 -1.717 1.00 77.69 86 MET A O 1
ATOM 702 N N . SER A 1 87 ? 10.805 -0.264 -0.548 1.00 76.75 87 SER A N 1
ATOM 703 C CA . SER A 1 87 ? 11.507 0.278 -1.720 1.00 76.75 87 SER A CA 1
ATOM 704 C C . SER A 1 87 ? 12.325 -0.766 -2.483 1.00 76.75 87 SER A C 1
ATOM 706 O O . SER A 1 87 ? 12.695 -0.532 -3.631 1.00 76.75 87 SER A O 1
ATOM 708 N N . GLN A 1 88 ? 12.664 -1.897 -1.860 1.00 80.31 88 GLN A N 1
ATOM 709 C CA . GLN A 1 88 ? 13.358 -2.992 -2.533 1.00 80.31 88 GLN A CA 1
ATOM 710 C C . GLN A 1 88 ? 12.392 -3.894 -3.305 1.00 80.31 88 GLN A C 1
ATOM 712 O O . GLN A 1 88 ? 12.783 -4.450 -4.330 1.00 80.31 88 GLN A O 1
ATOM 717 N N . THR A 1 89 ? 11.157 -4.025 -2.824 1.00 81.25 89 THR A N 1
ATOM 718 C CA . THR A 1 89 ? 10.082 -4.764 -3.498 1.00 81.25 89 THR A CA 1
ATOM 719 C C . THR A 1 89 ? 9.289 -3.907 -4.481 1.00 81.25 89 THR A C 1
ATOM 721 O O . THR A 1 89 ? 8.539 -4.454 -5.277 1.00 81.25 89 THR A O 1
ATOM 724 N N . GLU A 1 90 ? 9.443 -2.581 -4.445 1.00 86.25 90 GLU A N 1
ATOM 725 C CA . GLU A 1 90 ? 8.818 -1.673 -5.404 1.00 86.25 90 GLU A CA 1
ATOM 726 C C . GLU A 1 90 ? 9.491 -1.805 -6.786 1.00 86.25 90 GLU A C 1
ATOM 728 O O . GLU A 1 90 ? 10.693 -1.535 -6.928 1.00 86.25 90 GLU A O 1
ATOM 733 N N . PRO A 1 91 ? 8.749 -2.215 -7.828 1.00 87.69 91 PRO A N 1
ATOM 734 C CA . PRO A 1 91 ? 9.301 -2.363 -9.166 1.00 87.69 91 PRO A CA 1
ATOM 735 C C . PRO A 1 91 ? 9.718 -1.010 -9.746 1.00 87.69 91 PRO A C 1
ATOM 737 O O . PRO A 1 91 ? 8.974 -0.031 -9.684 1.00 87.69 91 PRO A O 1
ATOM 740 N N . LYS A 1 92 ? 10.891 -0.944 -10.384 1.00 88.69 92 LYS A N 1
ATOM 741 C CA . LYS A 1 92 ? 11.423 0.331 -10.911 1.00 88.69 92 LYS A CA 1
ATOM 742 C C . LYS A 1 92 ? 10.932 0.658 -12.313 1.00 88.69 92 LYS A C 1
ATOM 744 O O . LYS A 1 92 ? 11.089 1.786 -12.781 1.00 88.69 92 LYS A O 1
ATOM 749 N N . ASN A 1 93 ? 10.411 -0.336 -13.022 1.00 90.81 93 ASN A N 1
ATOM 750 C CA . ASN A 1 93 ? 9.878 -0.179 -14.365 1.00 90.81 93 ASN A CA 1
ATOM 751 C C . ASN A 1 93 ? 8.657 -1.077 -14.584 1.00 90.81 93 ASN A C 1
ATOM 753 O O . ASN A 1 93 ? 8.442 -2.056 -13.872 1.00 90.81 93 ASN A O 1
ATOM 757 N N . ILE A 1 94 ? 7.876 -0.742 -15.612 1.00 91.12 94 ILE A N 1
ATOM 758 C CA . ILE A 1 94 ? 6.611 -1.419 -15.927 1.00 91.12 94 ILE A CA 1
ATOM 759 C C . ILE A 1 94 ? 6.831 -2.913 -16.198 1.00 91.12 94 ILE A C 1
ATOM 761 O O . ILE A 1 94 ? 6.023 -3.732 -15.778 1.00 91.12 94 ILE A O 1
ATOM 765 N N . LYS A 1 95 ? 7.936 -3.292 -16.853 1.00 94.25 95 LYS A N 1
ATOM 766 C CA . LYS A 1 95 ? 8.213 -4.700 -17.174 1.00 94.25 95 LYS A CA 1
ATOM 767 C C . LYS A 1 95 ? 8.460 -5.530 -15.915 1.00 94.25 95 LYS A C 1
ATOM 769 O O . LYS A 1 95 ? 7.958 -6.642 -15.829 1.00 94.25 95 LYS A O 1
ATOM 774 N N . GLU A 1 96 ? 9.197 -4.985 -14.948 1.00 92.12 96 GLU A N 1
ATOM 775 C CA . GLU A 1 96 ? 9.396 -5.609 -13.635 1.00 92.12 96 GLU A CA 1
ATOM 776 C C . GLU A 1 96 ? 8.075 -5.716 -12.868 1.00 92.12 96 GLU A C 1
ATOM 778 O O . GLU A 1 96 ? 7.758 -6.790 -12.368 1.00 92.12 96 GLU A O 1
ATOM 783 N N . ALA A 1 97 ? 7.267 -4.650 -12.854 1.00 90.75 97 ALA A N 1
ATOM 784 C CA . ALA A 1 97 ? 5.967 -4.654 -12.181 1.00 90.75 97 ALA A CA 1
ATOM 785 C C . ALA A 1 97 ? 5.008 -5.699 -12.763 1.00 90.75 97 ALA A C 1
ATOM 787 O O . ALA A 1 97 ? 4.302 -6.373 -12.024 1.00 90.75 97 ALA A O 1
ATOM 788 N N . MET A 1 98 ? 4.995 -5.845 -14.090 1.00 92.31 98 MET A N 1
ATOM 789 C CA . MET A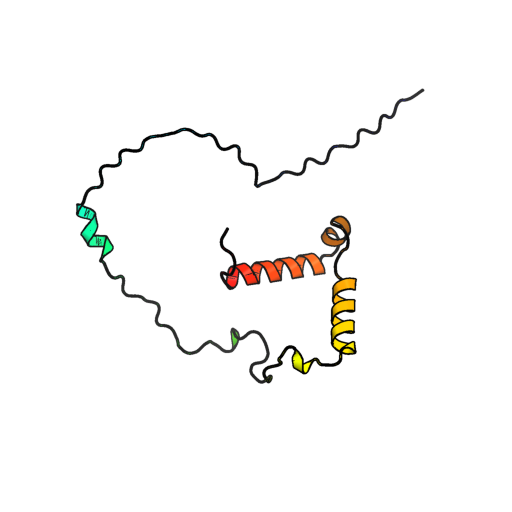 1 98 ? 4.149 -6.818 -14.782 1.00 92.31 98 MET A CA 1
ATOM 790 C C . MET A 1 98 ? 4.637 -8.266 -14.634 1.00 92.31 98 MET A C 1
ATOM 792 O O . MET A 1 98 ? 3.865 -9.190 -14.882 1.00 92.31 98 MET A O 1
ATOM 796 N N . ALA A 1 99 ? 5.904 -8.477 -14.273 1.00 93.81 99 ALA A N 1
ATOM 797 C CA . ALA A 1 99 ? 6.478 -9.804 -14.064 1.00 93.81 99 ALA A CA 1
ATOM 798 C C . ALA A 1 99 ? 6.357 -10.293 -12.609 1.00 93.81 99 ALA A C 1
A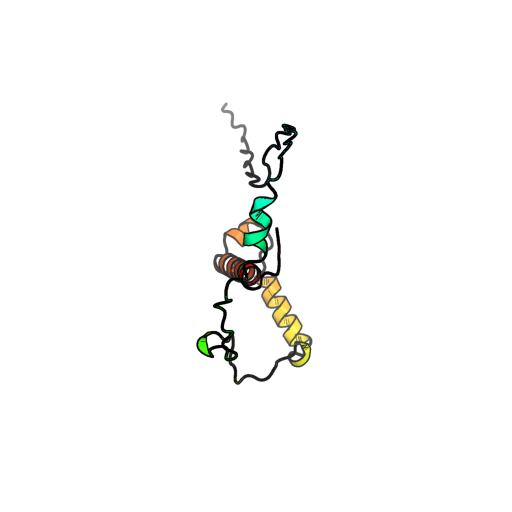TOM 800 O O . ALA A 1 99 ? 6.490 -11.492 -12.363 1.00 93.81 99 ALA A O 1
ATOM 801 N N . ASP A 1 100 ? 6.112 -9.390 -11.657 1.00 92.00 100 ASP A N 1
ATOM 802 C CA . ASP A 1 100 ? 5.954 -9.706 -10.239 1.00 92.00 100 ASP A CA 1
ATOM 803 C C . ASP A 1 100 ? 4.473 -9.916 -9.886 1.00 92.00 100 ASP A C 1
ATOM 805 O O . ASP A 1 100 ? 3.697 -8.972 -9.733 1.00 92.00 100 ASP A O 1
ATOM 809 N N . SER A 1 101 ? 4.072 -11.181 -9.742 1.00 91.56 101 SER A N 1
ATOM 810 C CA . SER A 1 101 ? 2.692 -11.533 -9.402 1.00 91.56 101 SER A CA 1
ATOM 811 C C . SER A 1 101 ? 2.273 -11.042 -8.016 1.00 91.56 101 SER A C 1
ATOM 813 O O . SER A 1 101 ? 1.126 -10.639 -7.848 1.00 91.56 101 SER A O 1
ATOM 815 N N . ALA A 1 102 ? 3.183 -11.044 -7.035 1.00 90.25 102 ALA A N 1
ATOM 816 C CA . ALA A 1 102 ? 2.865 -10.617 -5.673 1.00 90.25 102 ALA A CA 1
ATOM 817 C C . ALA A 1 102 ? 2.624 -9.101 -5.616 1.00 90.25 102 ALA A C 1
ATOM 819 O O . ALA A 1 102 ? 1.727 -8.638 -4.911 1.00 90.25 102 ALA A O 1
ATOM 820 N N . TRP A 1 103 ? 3.382 -8.331 -6.404 1.00 89.56 103 TRP A N 1
ATOM 821 C CA . TRP A 1 103 ? 3.148 -6.898 -6.566 1.00 89.56 103 TRP A CA 1
ATOM 822 C C . TRP A 1 103 ? 1.778 -6.607 -7.190 1.00 89.56 103 TRP A C 1
ATOM 824 O O . TRP A 1 103 ? 1.029 -5.777 -6.674 1.00 89.56 103 TRP A O 1
ATOM 834 N N . ILE A 1 104 ? 1.421 -7.316 -8.268 1.00 92.38 104 ILE A N 1
ATOM 835 C CA . ILE A 1 104 ? 0.121 -7.157 -8.941 1.00 92.38 104 ILE A CA 1
ATOM 836 C C . ILE A 1 104 ? -1.036 -7.462 -7.983 1.00 92.38 104 ILE A C 1
ATOM 838 O O . ILE A 1 104 ? -1.969 -6.664 -7.894 1.00 92.38 104 ILE A O 1
ATOM 842 N N . GLU A 1 105 ? -0.968 -8.580 -7.256 1.00 92.94 105 GLU A N 1
ATOM 843 C CA . GLU A 1 105 ? -1.991 -8.964 -6.274 1.00 92.94 105 GLU A CA 1
ATOM 844 C C . GLU A 1 105 ? -2.135 -7.897 -5.179 1.00 92.94 105 GLU A C 1
ATOM 846 O O . GLU A 1 105 ? -3.247 -7.452 -4.896 1.00 92.94 105 GLU A O 1
ATOM 851 N N . SER A 1 106 ? -1.022 -7.394 -4.633 1.00 88.25 106 SER A N 1
ATOM 852 C CA . SER A 1 106 ? -1.055 -6.361 -3.590 1.00 88.25 106 SER A CA 1
ATOM 853 C C . SER A 1 106 ? -1.659 -5.038 -4.074 1.00 88.25 106 SER A C 1
ATOM 855 O O . SER A 1 106 ? -2.420 -4.410 -3.338 1.00 88.25 106 SER A O 1
ATOM 857 N N . MET A 1 107 ? -1.341 -4.604 -5.297 1.00 91.00 107 MET A N 1
ATOM 858 C CA . MET A 1 107 ? -1.914 -3.386 -5.885 1.00 91.00 107 MET A CA 1
ATOM 859 C C . MET A 1 107 ? -3.416 -3.543 -6.154 1.00 91.00 107 MET A C 1
ATOM 861 O O . MET A 1 107 ? -4.186 -2.608 -5.939 1.00 91.00 107 MET A O 1
ATOM 865 N N . GLN A 1 108 ? -3.860 -4.727 -6.586 1.00 91.88 108 GLN A N 1
ATOM 866 C CA . GLN A 1 108 ? -5.285 -5.020 -6.763 1.00 91.88 108 GLN A CA 1
ATOM 867 C C . GLN A 1 108 ? -6.037 -5.021 -5.431 1.00 91.88 108 GLN A C 1
ATOM 869 O O . GLN A 1 108 ? -7.115 -4.435 -5.338 1.00 91.88 108 GLN A O 1
ATOM 874 N N . GLU A 1 109 ? -5.473 -5.635 -4.390 1.00 91.50 109 GLU A N 1
ATOM 875 C CA . GLU A 1 109 ? -6.062 -5.609 -3.050 1.00 91.50 109 GLU A CA 1
ATOM 876 C C . GLU A 1 109 ? -6.210 -4.180 -2.519 1.00 91.50 109 GLU A C 1
ATOM 878 O O . GLU A 1 109 ? -7.258 -3.852 -1.960 1.00 91.50 109 GLU A O 1
ATOM 883 N N . GLU A 1 110 ? -5.208 -3.320 -2.725 1.00 89.12 110 GLU A N 1
ATOM 884 C CA . GLU A 1 110 ? -5.256 -1.908 -2.334 1.00 89.12 110 GLU A CA 1
ATOM 885 C C . GLU A 1 110 ? -6.341 -1.132 -3.097 1.00 89.12 110 GLU A C 1
ATOM 887 O O . GLU A 1 110 ? -7.156 -0.450 -2.471 1.00 89.12 110 GLU A O 1
ATOM 892 N N . LEU A 1 111 ? -6.437 -1.305 -4.421 1.00 90.81 111 LEU A N 1
ATOM 893 C CA . LEU A 1 111 ? -7.516 -0.714 -5.224 1.00 90.81 111 LEU A CA 1
ATOM 894 C C . LEU A 1 111 ? -8.900 -1.164 -4.732 1.00 90.81 111 LEU A C 1
ATOM 896 O O . LEU A 1 111 ? -9.791 -0.338 -4.536 1.00 90.81 111 LEU A O 1
ATOM 900 N N . HIS A 1 112 ? -9.059 -2.451 -4.418 1.00 89.81 112 HIS A N 1
ATOM 901 C CA . HIS A 1 112 ? -10.296 -2.972 -3.838 1.00 89.81 112 HIS A CA 1
ATOM 902 C C . HIS A 1 112 ? -10.618 -2.379 -2.457 1.00 89.81 112 HIS A C 1
ATOM 904 O O . HIS A 1 112 ? -11.793 -2.299 -2.084 1.00 89.81 112 HIS A O 1
ATOM 910 N N . GLN A 1 113 ? -9.617 -1.962 -1.671 1.00 91.06 113 GLN A N 1
ATOM 911 C CA . GLN A 1 113 ? -9.876 -1.217 -0.436 1.00 91.06 113 GLN A CA 1
ATOM 912 C C . GLN A 1 113 ? -10.459 0.165 -0.732 1.00 91.06 113 GLN A C 1
ATOM 914 O O . GLN A 1 113 ? -11.366 0.579 -0.011 1.00 91.06 113 GLN A O 1
ATOM 919 N N . PHE A 1 114 ? -9.984 0.861 -1.769 1.00 90.31 114 PHE A N 1
ATOM 920 C CA . PHE A 1 114 ? -10.524 2.171 -2.142 1.00 90.31 114 PHE A CA 1
ATOM 921 C C . PHE A 1 114 ? -11.990 2.083 -2.563 1.00 90.31 114 PHE A C 1
ATOM 923 O O . PHE A 1 114 ? -12.790 2.870 -2.055 1.00 90.31 114 PHE A O 1
ATOM 930 N N . ASP A 1 115 ? -12.347 1.080 -3.370 1.00 88.19 115 ASP A N 1
ATOM 931 C CA . ASP A 1 115 ? -13.738 0.817 -3.765 1.00 88.19 115 ASP A CA 1
ATOM 932 C C . ASP A 1 115 ? -14.624 0.524 -2.545 1.00 88.19 115 ASP A C 1
ATOM 934 O O . ASP A 1 115 ? -15.720 1.059 -2.398 1.00 88.19 115 ASP A O 1
ATOM 938 N N . ARG A 1 116 ? -14.146 -0.328 -1.626 1.00 89.94 116 ARG A N 1
ATOM 939 C CA . ARG A 1 116 ? -14.900 -0.702 -0.417 1.00 89.94 116 ARG A CA 1
ATOM 940 C C . ARG A 1 116 ? -15.105 0.455 0.552 1.00 89.94 116 ARG A C 1
ATOM 942 O O . ARG A 1 116 ? -16.066 0.433 1.320 1.00 89.94 116 ARG A O 1
ATOM 949 N N . LEU A 1 117 ? -14.159 1.383 0.591 1.00 91.44 117 LEU A N 1
ATOM 950 C CA . LEU A 1 117 ? -14.170 2.523 1.499 1.00 91.44 117 LEU A CA 1
ATOM 951 C C . LEU A 1 117 ? -14.802 3.772 0.868 1.00 91.44 117 LEU A C 1
ATOM 953 O O . LEU A 1 117 ? -14.942 4.766 1.577 1.00 91.44 117 LEU A O 1
ATOM 957 N N . ASP A 1 118 ? -15.192 3.711 -0.411 1.00 85.12 118 ASP A N 1
ATOM 958 C CA . ASP A 1 118 ? -15.815 4.809 -1.163 1.00 85.12 118 ASP A CA 1
ATOM 959 C C . ASP A 1 118 ? -14.981 6.107 -1.094 1.00 85.12 118 ASP A C 1
ATOM 961 O O . ASP A 1 118 ? -15.481 7.204 -0.854 1.00 85.12 118 ASP A O 1
ATOM 965 N N . VAL A 1 119 ? -13.650 5.968 -1.200 1.00 88.06 119 VAL A N 1
ATOM 966 C CA . VAL A 1 119 ? -12.693 7.079 -0.980 1.00 88.06 119 VAL A CA 1
ATOM 967 C C . VAL A 1 119 ? -12.426 7.872 -2.264 1.00 88.06 119 VAL A C 1
ATOM 969 O O . VAL A 1 119 ? -11.851 8.958 -2.204 1.00 88.06 119 VAL A O 1
ATOM 972 N N . TRP A 1 120 ? -12.829 7.342 -3.419 1.00 82.81 120 TRP A N 1
ATOM 973 C CA . TRP A 1 120 ? -12.598 7.935 -4.734 1.00 82.81 120 TRP A CA 1
ATOM 974 C C . TRP A 1 120 ? -13.873 7.854 -5.581 1.00 82.81 120 TRP A C 1
ATOM 976 O O . TRP A 1 120 ? -14.371 6.763 -5.839 1.00 82.81 120 TRP A O 1
ATOM 986 N N . GLU A 1 121 ? -14.364 9.005 -6.044 1.00 68.88 121 GLU A N 1
ATOM 987 C CA . GLU A 1 121 ? -15.362 9.099 -7.116 1.00 68.88 121 GLU A CA 1
ATOM 988 C C . GLU A 1 121 ? -14.637 9.433 -8.426 1.00 68.88 121 GLU A C 1
ATOM 990 O O . GLU A 1 121 ? -13.754 10.298 -8.446 1.00 68.88 121 GLU A O 1
ATOM 995 N N . LEU A 1 122 ? -14.989 8.723 -9.501 1.00 68.12 122 LEU A N 1
ATOM 996 C CA . LEU A 1 122 ? -14.467 8.945 -10.851 1.00 68.12 122 LEU A CA 1
ATOM 997 C C . LEU A 1 122 ? -15.292 9.996 -11.604 1.00 68.12 122 LEU A C 1
ATOM 999 O O . LEU A 1 122 ? -16.540 9.917 -11.537 1.00 68.12 122 LEU A O 1
#

pLDDT: mean 70.79, std 16.55, range [36.22, 94.25]

Secondary structure (DSSP, 8-state):
---------------TT----------------GGGHHHHT----------SSPPGGG--S-TTS----GGGG--HHHHHHHHHHHHHHS-SSHHHHHH-HHHHHHHHHHHHHHHHHT----

Foldseek 3Di:
DDDDDPDPPPPPDPPVPDDPDDPDDDPDPDDDDPPCPVVVPPDDPPPPPPPVDDDPVPDDDDPPDDDDDPCVCPDPVSVVVVVVVVVVQDDPDPVRCVVDPVNVVVVVVVVVVCVVVVVDDD

Organism: Tanacetum cinerariifolium (NCBI:txid118510)

Radius of gyration: 27.33 Å; chains: 1; bounding box: 71×33×72 Å

Sequence (122 aa):
THAENDQVADDEFINIFSNPVEDQGETSSRHVDSSNMHTFYQRFPSEHRWTKDHPLEQVIGNPSQSVRTRRQLESDAEMCMFALTMSQTEPKNIKEAMADSAWIESMQEELHQFDRLDVWEL